Protein AF-A0A352UN23-F1 (afdb_monomer)

pLDDT: mean 93.01, std 6.46, range [60.03, 98.25]

Structure (mmCIF, N/CA/C/O backbone):
data_AF-A0A352UN23-F1
#
_entry.id   AF-A0A352UN23-F1
#
loop_
_atom_site.group_PDB
_atom_site.id
_atom_site.type_symbol
_atom_site.label_atom_id
_atom_site.label_alt_id
_atom_site.label_comp_id
_atom_site.label_asym_id
_atom_site.label_entity_id
_atom_site.label_seq_id
_atom_site.pdbx_PDB_ins_code
_atom_site.Cartn_x
_atom_site.Cartn_y
_atom_site.Cartn_z
_atom_site.occupancy
_atom_site.B_iso_or_equiv
_atom_site.auth_seq_id
_atom_site.auth_comp_id
_atom_site.auth_asym_id
_atom_site.auth_atom_id
_atom_site.pdbx_PDB_model_num
ATOM 1 N N . LYS A 1 1 ? -21.077 7.756 0.866 1.00 60.03 1 LYS A N 1
ATOM 2 C CA . LYS A 1 1 ? -21.466 6.766 1.902 1.00 60.03 1 LYS A CA 1
ATOM 3 C C . LYS A 1 1 ? -20.460 6.684 3.062 1.00 60.03 1 LYS A C 1
ATOM 5 O O . LYS A 1 1 ? -20.916 6.503 4.172 1.00 60.03 1 LYS A O 1
ATOM 10 N N . TYR A 1 2 ? -19.153 6.915 2.853 1.00 65.44 2 TYR A N 1
ATOM 11 C CA . TYR A 1 2 ? -18.104 6.710 3.879 1.00 65.44 2 TYR A CA 1
ATOM 12 C C . TYR A 1 2 ? -17.422 7.990 4.417 1.00 65.44 2 TYR A C 1
ATOM 14 O O . TYR A 1 2 ? -16.317 7.914 4.942 1.00 65.44 2 TYR A O 1
ATOM 22 N N . GLY A 1 3 ? -18.030 9.175 4.263 1.00 75.06 3 GLY A N 1
ATOM 23 C CA . GLY A 1 3 ? -17.353 10.469 4.479 1.00 75.06 3 GLY A CA 1
ATOM 24 C C . GLY A 1 3 ? -16.699 10.631 5.858 1.00 75.06 3 GLY A C 1
ATOM 25 O O . GLY A 1 3 ? -15.514 10.946 5.941 1.00 75.06 3 GLY A O 1
ATOM 26 N N . ASP A 1 4 ? -17.437 10.352 6.933 1.00 84.50 4 ASP A N 1
ATOM 27 C CA . ASP A 1 4 ? -16.897 10.452 8.297 1.00 84.50 4 ASP A CA 1
ATOM 28 C C . ASP A 1 4 ? -16.137 9.195 8.740 1.00 84.50 4 ASP A C 1
ATOM 30 O O . ASP A 1 4 ? -15.254 9.271 9.593 1.00 84.50 4 ASP A O 1
ATOM 34 N N . GLU A 1 5 ? -16.446 8.036 8.158 1.00 85.25 5 GLU A N 1
ATOM 35 C CA . GLU A 1 5 ? -15.761 6.773 8.462 1.00 85.25 5 GLU A CA 1
ATOM 36 C C . GLU A 1 5 ? -14.320 6.775 7.945 1.00 85.25 5 GLU A C 1
ATOM 38 O O . GLU A 1 5 ? -13.419 6.312 8.641 1.00 85.25 5 GLU A O 1
ATOM 43 N N . ILE A 1 6 ? -14.076 7.407 6.792 1.00 88.31 6 ILE A N 1
ATOM 44 C CA . ILE A 1 6 ? -12.736 7.627 6.231 1.00 88.31 6 ILE A CA 1
ATOM 45 C C . ILE A 1 6 ? -11.805 8.327 7.227 1.00 88.31 6 ILE A C 1
ATOM 47 O O . ILE A 1 6 ? -10.628 7.992 7.307 1.00 88.31 6 ILE A O 1
ATOM 51 N N . LYS A 1 7 ? -12.325 9.260 8.033 1.00 89.69 7 LYS A N 1
ATOM 52 C CA . LYS A 1 7 ? -11.530 9.986 9.037 1.00 89.69 7 LYS A CA 1
ATOM 53 C C . LYS A 1 7 ? -11.170 9.127 10.251 1.00 89.69 7 LYS A C 1
ATOM 55 O O . LYS A 1 7 ? -10.258 9.484 10.993 1.00 89.69 7 LYS A O 1
ATOM 60 N N . LYS A 1 8 ? -11.891 8.026 10.480 1.00 91.44 8 LYS A N 1
ATOM 61 C CA . LYS A 1 8 ? -11.659 7.087 11.590 1.00 91.44 8 LYS A CA 1
ATOM 62 C C . LYS A 1 8 ? -10.747 5.927 11.195 1.00 91.44 8 LYS A C 1
ATOM 64 O O . LYS A 1 8 ? -10.196 5.283 12.081 1.00 91.44 8 LYS A O 1
ATOM 69 N N . ALA A 1 9 ? -10.615 5.659 9.899 1.00 93.50 9 ALA A N 1
ATOM 70 C CA . ALA A 1 9 ? -9.757 4.603 9.391 1.00 93.50 9 ALA A CA 1
ATOM 71 C C . ALA A 1 9 ? -8.279 4.892 9.685 1.00 93.50 9 ALA A C 1
ATOM 73 O O . ALA A 1 9 ? -7.839 6.044 9.665 1.00 93.50 9 ALA A O 1
ATOM 74 N N . ASP A 1 10 ? -7.514 3.829 9.921 1.00 95.69 10 ASP A N 1
ATOM 75 C CA . ASP A 1 10 ? -6.065 3.890 10.107 1.00 95.69 10 ASP A CA 1
ATOM 76 C C . ASP A 1 10 ? -5.270 3.093 9.060 1.00 95.69 10 ASP A C 1
ATOM 78 O O . ASP A 1 10 ? -4.039 3.176 9.015 1.00 95.69 10 ASP A O 1
ATOM 82 N N . PHE A 1 11 ? -5.964 2.390 8.166 1.00 96.25 11 PHE A N 1
ATOM 83 C CA . PHE A 1 11 ? -5.390 1.655 7.049 1.00 96.25 11 PHE A CA 1
ATOM 84 C C . PHE A 1 11 ? -6.327 1.705 5.840 1.00 96.25 11 PHE A C 1
ATOM 86 O O . PHE A 1 11 ? -7.531 1.481 5.977 1.00 96.25 11 PH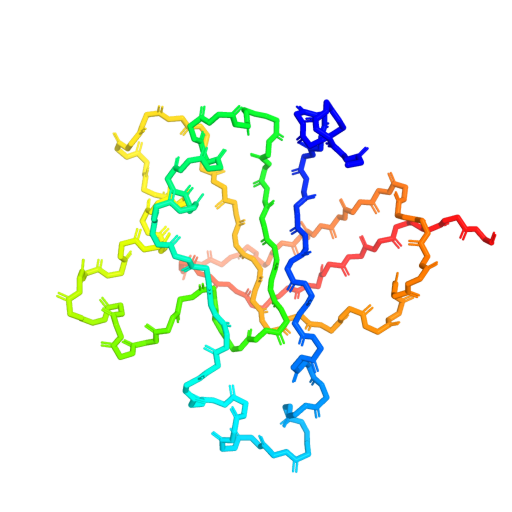E A O 1
ATOM 93 N N . PHE A 1 12 ? -5.780 1.980 4.655 1.00 96.38 12 PHE A N 1
ATOM 94 C CA . PHE A 1 12 ? -6.518 1.896 3.393 1.00 96.38 12 PHE A CA 1
ATOM 95 C C . PHE A 1 12 ? -5.986 0.798 2.490 1.00 96.38 12 PHE A C 1
ATOM 97 O O . PHE A 1 12 ? -4.782 0.596 2.394 1.00 96.38 12 PHE A O 1
ATOM 104 N N . ILE A 1 13 ? -6.902 0.151 1.772 1.00 96.69 13 ILE A N 1
ATOM 105 C CA . ILE A 1 13 ? -6.594 -0.813 0.721 1.00 96.69 13 ILE A CA 1
ATOM 106 C C . ILE A 1 13 ? -7.225 -0.305 -0.575 1.00 96.69 13 ILE A C 1
ATOM 108 O O . ILE A 1 13 ? -8.448 -0.242 -0.699 1.00 96.69 13 ILE A O 1
ATOM 112 N N . PHE A 1 14 ? -6.387 0.061 -1.537 1.00 97.25 14 PHE A N 1
ATOM 113 C CA . PHE A 1 14 ? -6.785 0.369 -2.902 1.00 97.25 14 PHE A CA 1
ATOM 114 C C . PHE A 1 14 ? -6.890 -0.946 -3.676 1.00 97.25 14 PHE A C 1
ATOM 116 O O . PHE A 1 14 ? -5.893 -1.452 -4.181 1.00 97.25 14 PHE A O 1
ATOM 123 N N . ASN A 1 15 ? -8.092 -1.519 -3.717 1.00 96.25 15 ASN A N 1
ATOM 124 C CA . ASN A 1 15 ? -8.367 -2.725 -4.492 1.00 96.25 15 ASN A CA 1
ATOM 125 C C . ASN A 1 15 ? -8.815 -2.346 -5.910 1.00 96.25 15 ASN A C 1
ATOM 127 O O . ASN A 1 15 ? -9.932 -1.866 -6.106 1.00 96.25 15 ASN A O 1
ATOM 131 N N . THR A 1 16 ? -7.928 -2.531 -6.884 1.00 95.81 16 THR A N 1
ATOM 132 C CA . THR A 1 16 ? -8.175 -2.295 -8.313 1.00 95.81 16 THR A CA 1
ATOM 133 C C . THR A 1 16 ? -8.590 -3.569 -9.055 1.00 95.81 16 THR A C 1
ATOM 135 O O . THR A 1 16 ? -8.909 -3.499 -10.242 1.00 95.81 16 THR A O 1
ATOM 138 N N . HIS A 1 17 ? -8.599 -4.715 -8.363 1.00 95.69 17 HIS A N 1
ATOM 139 C CA . HIS A 1 17 ? -8.762 -6.064 -8.910 1.00 95.69 17 HIS A CA 1
ATOM 140 C C . HIS A 1 17 ? -7.686 -6.451 -9.941 1.00 95.69 17 HIS A C 1
ATOM 142 O O . HIS A 1 17 ? -7.923 -7.261 -10.840 1.00 95.69 17 HIS A O 1
ATOM 148 N N . SER A 1 18 ? -6.487 -5.878 -9.817 1.00 96.06 18 SER A N 1
ATOM 149 C CA . SER A 1 18 ? -5.338 -6.174 -10.678 1.00 96.06 18 SER A CA 1
ATOM 150 C C . SER A 1 18 ? -4.502 -7.349 -10.175 1.00 96.06 18 SER A C 1
ATOM 152 O O . SER A 1 18 ? -3.784 -7.945 -10.977 1.00 96.06 18 SER A O 1
ATOM 154 N N . TYR A 1 19 ? -4.621 -7.731 -8.899 1.00 96.06 19 TYR A N 1
ATOM 155 C CA . TYR A 1 19 ? -3.830 -8.819 -8.307 1.00 96.06 19 TYR A CA 1
ATOM 156 C C . TYR A 1 19 ? -3.830 -10.153 -9.089 1.00 96.06 19 TYR A C 1
ATOM 158 O O . TYR A 1 19 ? -2.772 -10.784 -9.123 1.00 96.06 19 TYR A O 1
ATOM 166 N N . PRO A 1 20 ? -4.913 -10.608 -9.772 1.00 96.50 20 PRO A N 1
ATOM 167 C CA . PRO A 1 20 ? -4.864 -11.866 -10.525 1.00 96.50 20 PRO A CA 1
ATOM 168 C C . PRO A 1 20 ? -3.926 -11.793 -11.736 1.00 96.50 20 PRO A C 1
ATOM 170 O O . PRO A 1 20 ? -3.383 -12.806 -12.178 1.00 96.50 20 PRO A O 1
ATOM 173 N N . LYS A 1 21 ? -3.713 -10.586 -12.281 1.00 95.81 21 LYS A N 1
ATOM 174 C CA . LYS A 1 21 ? -2.879 -10.370 -13.469 1.00 95.81 21 LYS A CA 1
ATOM 175 C C . LYS A 1 21 ? -1.419 -10.717 -13.213 1.00 95.81 21 LYS A C 1
ATOM 177 O O . LYS A 1 21 ? -0.733 -11.086 -14.155 1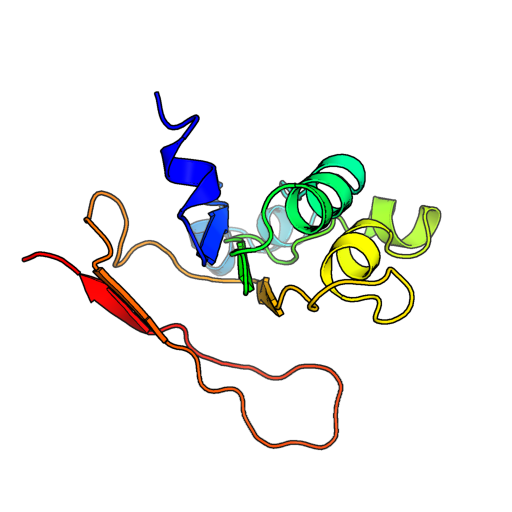.00 95.81 21 LYS A O 1
ATOM 182 N N . ARG A 1 22 ? -0.951 -10.662 -11.963 1.00 94.50 22 ARG A N 1
ATOM 183 C CA . ARG A 1 22 ? 0.418 -11.046 -11.599 1.00 94.50 22 ARG A CA 1
ATOM 184 C C . ARG A 1 22 ? 0.798 -12.426 -12.146 1.00 94.50 22 ARG A C 1
ATOM 186 O O . ARG A 1 22 ? 1.889 -12.573 -12.691 1.00 94.50 22 ARG A O 1
ATOM 193 N N . ASP A 1 23 ? -0.111 -13.393 -12.030 1.00 95.38 23 ASP A N 1
ATOM 194 C CA . ASP A 1 23 ? 0.111 -14.776 -12.465 1.00 95.38 23 ASP A CA 1
ATOM 195 C C . ASP A 1 23 ? -0.392 -15.035 -13.896 1.00 95.38 23 ASP A C 1
ATOM 197 O O . ASP A 1 23 ? 0.108 -15.929 -14.577 1.00 95.38 23 ASP A O 1
ATOM 201 N N . MET A 1 24 ? -1.381 -14.264 -14.364 1.00 95.94 24 MET A N 1
ATOM 202 C CA . MET A 1 24 ? -2.044 -14.485 -15.657 1.00 95.94 24 MET A CA 1
ATOM 203 C C . MET A 1 24 ? -1.439 -13.692 -16.823 1.00 95.94 24 MET A C 1
ATOM 205 O O . MET A 1 24 ? -1.340 -14.209 -17.933 1.00 95.94 24 MET A O 1
ATOM 209 N N . ASP A 1 25 ? -1.074 -12.433 -16.587 1.00 94.50 25 ASP A N 1
ATOM 210 C CA . ASP A 1 25 ? -0.514 -11.506 -17.571 1.00 94.50 25 ASP A CA 1
ATOM 211 C C . ASP A 1 25 ? 0.389 -10.485 -16.867 1.00 94.50 25 ASP A C 1
ATOM 213 O O . ASP A 1 25 ? 0.006 -9.353 -16.553 1.00 94.50 25 ASP A O 1
ATOM 217 N N . PHE A 1 26 ? 1.631 -10.898 -16.616 1.00 92.94 26 PHE A N 1
ATOM 218 C CA . PHE A 1 26 ? 2.603 -10.049 -15.936 1.00 92.94 26 PHE A CA 1
ATOM 219 C C . PHE A 1 26 ? 2.936 -8.772 -16.724 1.00 92.94 26 PHE A C 1
ATOM 221 O O . PHE A 1 26 ? 3.330 -7.765 -16.136 1.00 92.94 26 PHE A O 1
ATOM 228 N N . LYS A 1 27 ? 2.791 -8.784 -18.058 1.00 91.81 27 LYS A N 1
ATOM 229 C CA . LYS A 1 27 ? 3.088 -7.609 -18.885 1.00 91.81 27 LYS A CA 1
ATOM 230 C C . LYS A 1 27 ? 2.078 -6.500 -18.60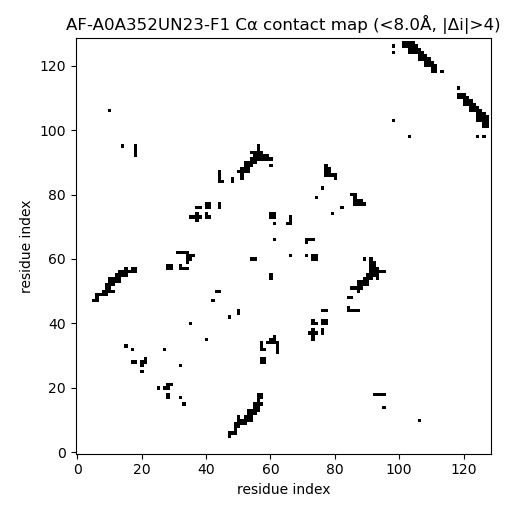6 1.00 91.81 27 LYS A C 1
ATOM 232 O O . LYS A 1 27 ? 2.497 -5.356 -18.425 1.00 91.81 27 LYS A O 1
ATOM 237 N N . ASP A 1 28 ? 0.796 -6.851 -18.555 1.00 90.44 28 ASP A N 1
ATOM 238 C CA . ASP A 1 28 ? -0.285 -5.936 -18.175 1.00 90.44 28 ASP A CA 1
ATOM 239 C C . ASP A 1 28 ? -0.213 -5.562 -16.685 1.00 90.44 28 ASP A C 1
ATOM 241 O O . ASP A 1 28 ? -0.412 -4.411 -16.317 1.00 90.44 28 ASP A O 1
ATOM 245 N N . TYR A 1 29 ? 0.162 -6.501 -15.810 1.00 92.94 29 TYR A N 1
ATOM 246 C CA . TYR A 1 29 ? 0.368 -6.212 -14.386 1.00 92.94 29 TYR A CA 1
ATOM 247 C C . TYR A 1 29 ? 1.490 -5.190 -14.132 1.00 92.94 29 TYR A C 1
ATOM 249 O O . TYR A 1 29 ? 1.372 -4.321 -13.269 1.00 92.94 29 TYR A O 1
ATOM 257 N N . GLY A 1 30 ? 2.596 -5.307 -14.872 1.00 88.56 30 GLY A N 1
ATOM 258 C CA . GLY A 1 30 ? 3.804 -4.510 -14.668 1.00 88.56 30 GLY A CA 1
ATOM 259 C C . GLY A 1 30 ? 3.870 -3.199 -15.455 1.00 88.56 30 GLY A C 1
ATOM 260 O O . GLY A 1 30 ? 4.816 -2.435 -15.253 1.00 88.56 30 GLY A O 1
ATOM 261 N N . SER A 1 31 ? 2.903 -2.922 -16.336 1.00 86.75 31 SER A N 1
ATOM 262 C CA . SER A 1 31 ? 2.915 -1.754 -17.232 1.00 86.75 31 SER A CA 1
ATOM 263 C C . SER A 1 31 ? 1.583 -1.013 -17.173 1.00 86.75 31 SER A C 1
ATOM 265 O O . SER A 1 31 ? 0.539 -1.640 -17.249 1.00 86.75 31 SER A O 1
ATOM 267 N N . ASP A 1 32 ? 1.613 0.318 -17.067 1.00 84.94 32 ASP A N 1
ATOM 268 C CA . ASP A 1 32 ? 0.415 1.178 -17.114 1.00 84.94 32 ASP A CA 1
ATOM 269 C C . ASP A 1 32 ? -0.726 0.788 -16.151 1.00 84.94 32 ASP A C 1
ATOM 271 O O . ASP A 1 32 ? -1.895 1.103 -16.375 1.00 84.94 32 ASP A O 1
ATOM 275 N N . PHE A 1 33 ? -0.375 0.157 -15.028 1.00 92.44 33 PHE A N 1
ATOM 276 C CA . PHE A 1 33 ? -1.314 -0.202 -13.972 1.00 92.44 33 PHE A CA 1
ATOM 277 C C . PHE A 1 33 ? -1.920 1.035 -13.293 1.00 92.44 33 PHE A C 1
ATOM 279 O O . PHE A 1 33 ? -1.333 2.124 -13.253 1.00 92.44 33 PHE A O 1
ATOM 286 N N . ALA A 1 34 ? -3.106 0.845 -12.711 1.00 93.62 34 ALA A N 1
ATOM 287 C CA . ALA A 1 34 ? -3.752 1.857 -11.890 1.00 93.62 34 ALA A CA 1
ATOM 288 C C . ALA A 1 34 ? -2.897 2.178 -10.651 1.00 93.62 34 ALA A C 1
ATOM 290 O O . ALA A 1 34 ? -2.402 1.287 -9.964 1.00 93.62 34 ALA A O 1
ATOM 291 N N . ALA A 1 35 ? -2.741 3.466 -10.364 1.00 95.69 35 ALA A N 1
ATOM 292 C CA . ALA A 1 35 ? -1.892 3.970 -9.294 1.00 95.69 35 ALA A CA 1
ATOM 293 C C . ALA A 1 35 ? -2.564 5.152 -8.584 1.00 95.69 35 ALA A C 1
ATOM 295 O O . ALA A 1 35 ? -3.518 5.748 -9.093 1.00 95.69 35 ALA A O 1
ATOM 296 N N . VAL A 1 36 ? -2.054 5.514 -7.410 1.00 97.44 36 VAL A N 1
ATOM 297 C CA . VAL A 1 36 ? -2.529 6.679 -6.661 1.00 97.44 36 VAL A CA 1
ATOM 298 C C . VAL A 1 36 ? -1.890 7.944 -7.238 1.00 97.44 36 VAL A C 1
ATOM 300 O O . VAL A 1 36 ? -0.700 7.978 -7.535 1.00 97.44 36 VAL A O 1
ATOM 303 N N . SER A 1 37 ? -2.676 9.010 -7.402 1.00 96.75 37 SER A N 1
ATOM 304 C CA . SER A 1 37 ? -2.141 10.324 -7.786 1.00 96.75 37 SER A CA 1
ATOM 305 C C . SER A 1 37 ? -1.357 10.964 -6.638 1.00 96.75 37 SER A C 1
ATOM 307 O O . SER A 1 37 ? -1.731 10.808 -5.472 1.00 96.75 37 SER A O 1
ATOM 309 N N . ALA A 1 38 ? -0.364 11.791 -6.958 1.00 96.19 38 ALA A N 1
ATOM 310 C CA . ALA A 1 38 ? 0.388 12.547 -5.961 1.00 96.19 38 ALA A CA 1
ATOM 311 C C . ALA A 1 38 ? -0.508 13.439 -5.084 1.00 96.19 38 ALA A C 1
ATOM 313 O O . ALA A 1 38 ? -0.313 13.507 -3.873 1.00 96.19 38 ALA A O 1
ATOM 314 N N . GLU A 1 39 ? -1.517 14.076 -5.678 1.00 96.75 39 GLU A N 1
ATOM 315 C CA . GLU A 1 39 ? -2.484 14.935 -4.993 1.00 96.75 39 GLU A CA 1
ATOM 316 C C . GLU A 1 39 ? -3.278 14.148 -3.947 1.00 96.75 39 GLU A C 1
ATOM 318 O O . GLU A 1 39 ? -3.422 14.597 -2.813 1.00 96.75 39 GLU A O 1
ATOM 323 N N . ALA A 1 40 ? -3.745 12.947 -4.299 1.00 96.50 40 ALA A N 1
ATOM 324 C CA . ALA A 1 40 ? -4.431 12.066 -3.358 1.00 96.50 40 ALA A CA 1
ATOM 325 C C . ALA A 1 40 ? -3.502 11.604 -2.226 1.00 96.50 40 ALA A C 1
ATOM 327 O O . ALA A 1 40 ? -3.920 11.607 -1.073 1.00 96.50 40 ALA A O 1
ATOM 328 N N . ALA A 1 41 ? -2.246 11.250 -2.521 1.00 96.44 41 ALA A N 1
ATOM 329 C CA . ALA A 1 41 ? -1.282 10.849 -1.495 1.00 96.44 41 ALA A CA 1
ATOM 330 C C . ALA A 1 41 ? -0.998 11.980 -0.492 1.00 96.44 41 ALA A C 1
ATOM 332 O O . ALA A 1 41 ? -1.017 11.775 0.724 1.00 96.44 41 ALA A O 1
ATOM 333 N N . GLU A 1 42 ? -0.783 13.192 -1.004 1.00 94.88 42 GLU A N 1
ATOM 334 C CA . GLU A 1 42 ? -0.569 14.392 -0.194 1.00 94.88 42 GLU A CA 1
ATOM 335 C C . GLU A 1 42 ? -1.814 14.747 0.626 1.00 94.88 42 GLU A C 1
ATOM 337 O O . GLU A 1 42 ? -1.696 15.021 1.820 1.00 94.88 42 GLU A O 1
ATOM 342 N N . TRP A 1 43 ? -3.004 14.673 0.023 1.00 94.81 43 TRP A N 1
ATOM 343 C CA . TRP A 1 43 ? -4.268 14.930 0.708 1.00 94.81 43 TRP A CA 1
ATOM 344 C C . TRP A 1 43 ? -4.560 13.896 1.797 1.00 94.81 43 TRP A C 1
ATOM 346 O O . TRP A 1 43 ? -4.896 14.284 2.908 1.00 94.81 43 TRP A O 1
ATOM 356 N N . ILE A 1 44 ? -4.383 12.596 1.530 1.00 94.50 44 ILE A N 1
ATOM 357 C CA . ILE A 1 44 ? -4.581 11.533 2.531 1.00 94.50 44 ILE A CA 1
ATOM 358 C C . ILE A 1 44 ? -3.688 11.798 3.738 1.00 94.50 44 ILE A C 1
ATOM 360 O O . ILE A 1 44 ? -4.167 11.825 4.869 1.00 94.50 44 ILE A O 1
ATOM 364 N N . ARG A 1 45 ? -2.396 12.049 3.505 1.00 93.25 45 ARG A N 1
ATOM 365 C CA . ARG A 1 45 ? -1.463 12.327 4.597 1.00 93.25 45 ARG A CA 1
ATOM 366 C C . ARG A 1 45 ? -1.809 13.618 5.333 1.00 93.25 45 ARG A C 1
ATOM 368 O O . ARG A 1 45 ? -1.601 13.699 6.542 1.00 93.25 45 ARG A O 1
ATOM 375 N N . ALA A 1 46 ? -2.307 14.635 4.632 1.00 91.62 46 ALA A N 1
ATOM 376 C CA . ALA A 1 46 ? -2.663 15.904 5.242 1.00 91.62 46 ALA A CA 1
ATOM 377 C C . ALA A 1 46 ? -3.965 15.820 6.061 1.00 91.62 46 ALA A C 1
ATOM 379 O O . ALA A 1 46 ? -3.998 16.254 7.212 1.00 91.62 46 ALA A O 1
ATOM 380 N N . GLU A 1 47 ? -5.015 15.236 5.509 1.00 92.19 47 GLU A N 1
ATOM 381 C CA . GLU A 1 47 ? -6.372 15.378 6.036 1.00 92.19 47 GLU A CA 1
ATOM 382 C C . GLU A 1 47 ? -6.836 14.177 6.865 1.00 92.19 47 GLU A C 1
ATOM 384 O O . GLU A 1 47 ? -7.826 14.279 7.591 1.00 92.19 47 GLU A O 1
ATOM 389 N N . LEU A 1 48 ? -6.119 13.048 6.807 1.00 93.62 48 LEU A N 1
ATOM 390 C CA . LEU A 1 48 ? -6.479 11.812 7.503 1.00 93.62 48 LEU A CA 1
ATOM 391 C C . LEU A 1 48 ? -5.381 11.403 8.500 1.00 93.62 48 LEU A C 1
ATOM 393 O O . LEU A 1 48 ? -4.639 10.451 8.264 1.00 93.62 48 LEU A O 1
ATOM 397 N N . PRO A 1 49 ? -5.268 12.094 9.651 1.00 89.69 49 PRO A N 1
ATOM 398 C CA . PRO A 1 49 ? -4.151 11.922 10.588 1.00 89.69 49 PRO A CA 1
ATOM 399 C C . PRO A 1 49 ? -4.095 10.542 11.259 1.00 89.69 49 PRO A C 1
ATOM 401 O O . PRO A 1 49 ? -3.065 10.182 11.828 1.00 89.69 49 PRO A O 1
ATOM 404 N N . ASN A 1 50 ? -5.191 9.781 11.208 1.00 93.69 50 ASN A N 1
ATOM 405 C CA . ASN A 1 50 ? -5.262 8.428 11.750 1.00 93.69 50 ASN A CA 1
ATOM 406 C C . ASN A 1 50 ? -4.647 7.384 10.812 1.00 93.69 50 ASN A C 1
ATOM 408 O O . ASN A 1 50 ? -4.298 6.304 11.283 1.00 93.69 50 ASN A O 1
ATOM 412 N N . ILE A 1 51 ? -4.479 7.695 9.521 1.00 95.25 51 ILE A N 1
ATOM 413 C CA . ILE A 1 51 ? -3.917 6.771 8.536 1.00 95.25 51 ILE A CA 1
ATOM 414 C C . ILE A 1 51 ? -2.443 6.512 8.845 1.00 95.25 51 ILE A C 1
ATOM 416 O O . ILE A 1 51 ? -1.602 7.409 8.824 1.00 95.25 51 ILE A O 1
ATOM 420 N N . LYS A 1 52 ? -2.139 5.246 9.119 1.00 95.50 52 LYS A N 1
ATOM 421 C CA . LYS A 1 52 ? -0.795 4.730 9.401 1.00 95.50 52 LYS A CA 1
ATOM 422 C C . LYS A 1 52 ? -0.187 4.067 8.172 1.00 95.50 52 LYS A C 1
ATOM 424 O O . LYS A 1 52 ? 1.035 4.050 8.023 1.00 95.50 52 LYS A O 1
ATOM 429 N N . ALA A 1 53 ? -1.029 3.499 7.311 1.00 96.62 53 ALA A N 1
ATOM 430 C CA . ALA A 1 53 ? -0.594 2.777 6.129 1.00 96.62 53 ALA A CA 1
ATOM 431 C C . ALA A 1 53 ? -1.616 2.827 4.986 1.00 96.62 53 ALA A C 1
ATOM 433 O O . ALA A 1 53 ? -2.808 3.065 5.195 1.00 96.62 53 ALA A O 1
ATOM 434 N N . VAL A 1 54 ? -1.133 2.536 3.785 1.00 97.94 54 VAL A N 1
ATOM 435 C CA . VAL A 1 54 ? -1.919 2.244 2.590 1.00 97.94 54 VAL A CA 1
ATOM 436 C C . VAL A 1 54 ? -1.406 0.964 1.943 1.00 97.94 54 VAL A C 1
ATOM 438 O O . VAL A 1 54 ? -0.224 0.639 2.054 1.00 97.94 54 VAL A O 1
ATOM 441 N N . ALA A 1 55 ? -2.289 0.247 1.262 1.00 98.19 55 ALA A N 1
ATOM 442 C CA . ALA A 1 55 ? -1.949 -0.896 0.439 1.00 98.19 55 ALA A CA 1
ATOM 443 C C . ALA A 1 55 ? -2.570 -0.786 -0.951 1.00 98.19 55 ALA A C 1
ATOM 445 O O . ALA A 1 55 ? -3.647 -0.207 -1.090 1.00 98.19 55 ALA A O 1
ATOM 446 N N . ILE A 1 56 ? -1.919 -1.357 -1.958 1.00 98.25 56 ILE A N 1
ATOM 447 C CA . ILE A 1 56 ? -2.432 -1.437 -3.326 1.00 98.25 56 ILE A CA 1
ATOM 448 C C . ILE A 1 56 ? -2.133 -2.805 -3.933 1.00 98.25 56 ILE A C 1
ATOM 450 O O . ILE A 1 56 ? -1.097 -3.412 -3.661 1.00 98.25 56 ILE A O 1
ATOM 454 N N . ASP A 1 57 ? -3.063 -3.289 -4.745 1.00 97.50 57 ASP A N 1
ATOM 455 C CA . ASP A 1 57 ? -3.020 -4.607 -5.379 1.00 97.50 57 ASP A CA 1
ATOM 456 C C . ASP A 1 57 ? -2.359 -4.601 -6.774 1.00 97.50 57 ASP A C 1
ATOM 458 O O . ASP A 1 57 ? -2.496 -5.548 -7.548 1.00 97.50 57 ASP A O 1
ATOM 462 N N . THR A 1 58 ? -1.656 -3.518 -7.105 1.00 96.75 58 THR A N 1
ATOM 463 C CA . THR A 1 58 ? -0.819 -3.373 -8.300 1.00 96.75 58 THR A CA 1
ATOM 464 C C . THR A 1 58 ? 0.660 -3.404 -7.919 1.00 96.75 58 THR A C 1
ATOM 466 O O . THR A 1 58 ? 1.015 -3.326 -6.739 1.00 96.75 58 THR A O 1
ATOM 469 N N . LEU A 1 59 ? 1.539 -3.494 -8.927 1.00 95.62 59 LEU A N 1
ATOM 470 C CA . LEU A 1 59 ? 2.988 -3.600 -8.731 1.00 95.62 59 LEU A CA 1
ATOM 471 C C . LEU A 1 59 ? 3.565 -2.473 -7.856 1.00 95.62 59 LEU A C 1
ATOM 473 O O . LEU A 1 59 ? 4.545 -2.694 -7.152 1.00 95.62 59 LEU A O 1
ATOM 477 N N . SER A 1 60 ? 2.988 -1.270 -7.918 1.00 96.00 60 SER A N 1
ATOM 478 C CA . SER A 1 60 ? 3.392 -0.136 -7.089 1.00 96.00 60 SER A CA 1
ATOM 479 C C . SER A 1 60 ? 2.238 0.841 -6.855 1.00 96.00 60 SER A C 1
ATOM 481 O O . SER A 1 60 ? 1.315 0.950 -7.658 1.00 96.00 60 SER A O 1
ATOM 483 N N . ILE A 1 61 ? 2.319 1.622 -5.778 1.00 97.38 61 ILE A N 1
ATOM 484 C CA . ILE A 1 61 ? 1.420 2.742 -5.483 1.00 97.38 61 ILE A CA 1
ATOM 485 C C . ILE A 1 61 ? 1.522 3.866 -6.519 1.00 97.38 61 ILE A C 1
ATOM 487 O O . ILE A 1 61 ? 0.617 4.696 -6.610 1.00 97.38 61 ILE A O 1
ATOM 491 N N . GLU A 1 62 ? 2.618 3.913 -7.282 1.00 95.94 62 GLU A N 1
ATOM 492 C CA . GLU A 1 62 ? 2.913 4.946 -8.269 1.00 95.94 62 GLU A CA 1
ATOM 493 C C . GLU A 1 62 ? 3.236 4.330 -9.632 1.00 95.94 62 GLU A C 1
ATOM 495 O O . GLU A 1 62 ? 4.045 3.410 -9.752 1.00 95.94 62 GLU A O 1
ATOM 500 N N . ASN A 1 63 ? 2.662 4.895 -10.695 1.00 92.06 63 ASN A N 1
ATOM 501 C CA . ASN A 1 63 ? 3.056 4.531 -12.049 1.00 92.06 63 ASN A CA 1
ATOM 502 C C . ASN A 1 63 ? 4.512 4.969 -12.295 1.00 92.06 63 ASN A C 1
ATOM 504 O O . ASN A 1 63 ? 4.841 6.155 -12.219 1.00 92.06 63 ASN A O 1
ATOM 508 N N . ILE A 1 64 ? 5.381 4.013 -12.629 1.00 88.62 64 ILE A N 1
ATOM 509 C CA . ILE A 1 64 ? 6.832 4.225 -12.740 1.00 88.62 64 ILE A CA 1
ATOM 510 C C . ILE A 1 64 ? 7.188 5.269 -13.810 1.00 88.62 64 ILE A C 1
ATOM 512 O O . ILE A 1 64 ? 8.111 6.064 -13.607 1.00 88.62 64 ILE A O 1
ATOM 516 N N . ALA A 1 65 ? 6.486 5.286 -14.949 1.00 89.38 65 ALA A N 1
ATOM 517 C CA . ALA A 1 65 ? 6.773 6.220 -16.037 1.00 89.38 65 ALA A CA 1
ATOM 518 C C . ALA A 1 65 ? 6.498 7.671 -15.615 1.00 89.38 65 ALA A C 1
ATOM 520 O O . ALA A 1 65 ? 7.300 8.559 -15.908 1.00 89.38 65 ALA A O 1
ATOM 521 N N . ILE A 1 66 ? 5.415 7.892 -14.865 1.00 90.31 66 ILE A N 1
ATOM 522 C CA . ILE A 1 66 ? 5.047 9.202 -14.313 1.00 90.31 66 ILE A CA 1
ATOM 523 C C . ILE A 1 66 ? 5.969 9.573 -13.141 1.00 90.31 66 ILE A C 1
ATOM 525 O O . ILE A 1 66 ? 6.486 10.691 -13.088 1.00 90.31 66 ILE A O 1
ATOM 529 N N . GLY A 1 67 ? 6.238 8.626 -12.237 1.00 92.69 67 GLY A N 1
ATOM 530 C CA . GLY A 1 67 ? 7.101 8.823 -11.070 1.00 92.69 67 GLY A CA 1
ATOM 531 C C . GLY A 1 67 ? 8.504 9.300 -11.452 1.00 92.69 67 GLY A C 1
ATOM 532 O O . GLY A 1 67 ? 9.027 10.249 -10.873 1.00 92.69 67 GLY A O 1
ATOM 533 N N . LYS A 1 68 ? 9.100 8.731 -12.507 1.00 93.19 68 LYS A N 1
ATOM 534 C CA . LYS A 1 68 ? 10.410 9.183 -13.009 1.00 93.19 68 LYS A CA 1
ATOM 535 C C . LYS A 1 68 ? 10.413 10.642 -13.476 1.00 93.19 68 LYS A C 1
ATOM 537 O O . LYS A 1 68 ? 11.434 11.309 -13.338 1.00 93.19 68 LYS A O 1
ATOM 542 N N . GLN A 1 69 ? 9.298 11.142 -14.005 1.00 95.56 69 GLN A N 1
ATOM 543 C CA . GLN A 1 69 ? 9.192 12.516 -14.508 1.00 95.56 69 GLN A CA 1
ATOM 544 C C . GLN A 1 69 ? 8.981 13.536 -13.383 1.00 95.56 69 GLN A C 1
ATOM 546 O O . GLN A 1 69 ? 9.454 14.664 -13.485 1.00 95.56 69 GLN A O 1
ATOM 551 N N . ASN A 1 70 ? 8.291 13.147 -12.306 1.00 95.06 70 ASN A N 1
ATOM 552 C CA . ASN A 1 70 ? 7.9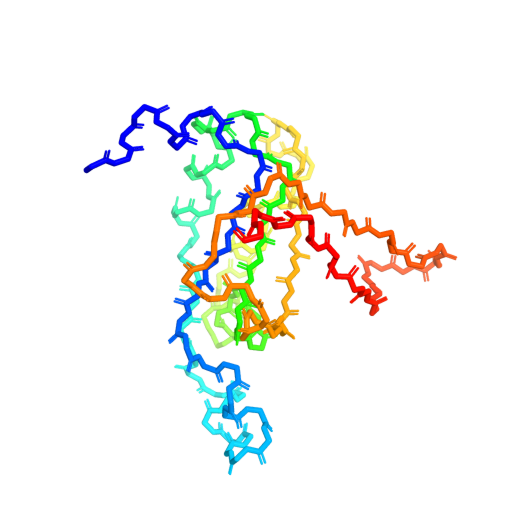45 14.041 -11.194 1.00 95.06 70 ASN A CA 1
ATOM 553 C C . ASN A 1 70 ? 8.785 13.812 -9.919 1.00 95.06 70 ASN A C 1
ATOM 555 O O . ASN A 1 70 ? 8.534 14.435 -8.886 1.00 95.06 70 ASN A O 1
ATOM 559 N N . GLY A 1 71 ? 9.779 12.919 -9.981 1.00 95.81 71 GLY A N 1
ATOM 560 C CA . GLY A 1 71 ? 10.649 12.584 -8.858 1.00 95.81 71 GLY A CA 1
ATOM 561 C C . GLY A 1 71 ? 9.963 11.759 -7.766 1.00 95.81 71 GLY A C 1
ATOM 562 O O . GLY A 1 71 ? 10.261 11.977 -6.589 1.00 95.81 71 GLY A O 1
ATOM 563 N N . PHE A 1 72 ? 9.078 10.840 -8.151 1.00 96.19 72 PHE A N 1
ATOM 564 C CA . PHE A 1 72 ? 8.310 9.931 -7.294 1.00 96.19 72 PHE A CA 1
ATOM 565 C C . PHE A 1 72 ? 7.447 10.674 -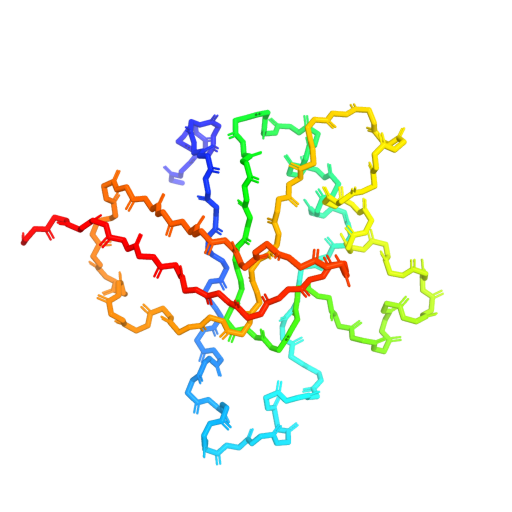6.272 1.00 96.19 72 PHE A C 1
ATOM 567 O O . PHE A 1 72 ? 7.513 10.449 -5.057 1.00 96.19 72 PHE A O 1
ATOM 574 N N . ARG A 1 73 ? 6.685 11.658 -6.761 1.00 96.50 73 ARG A N 1
ATOM 575 C CA . ARG A 1 73 ? 5.909 12.564 -5.908 1.00 96.50 73 ARG A CA 1
ATOM 576 C C . ARG A 1 73 ? 4.849 11.814 -5.101 1.00 96.50 73 ARG A C 1
ATOM 578 O O . ARG A 1 73 ? 4.601 12.209 -3.965 1.00 96.50 73 ARG A O 1
ATOM 585 N N . THR A 1 74 ? 4.282 10.728 -5.627 1.00 97.25 74 THR A N 1
ATOM 586 C CA . THR A 1 74 ? 3.288 9.914 -4.906 1.00 97.25 74 THR A CA 1
ATOM 587 C C . THR A 1 74 ? 3.927 9.195 -3.723 1.00 97.25 74 THR A C 1
ATOM 589 O O . THR A 1 74 ? 3.456 9.349 -2.595 1.00 97.25 74 THR A O 1
ATOM 592 N N . HIS A 1 75 ? 5.060 8.510 -3.935 1.00 97.12 75 HIS A N 1
ATOM 593 C CA . HIS A 1 75 ? 5.823 7.897 -2.840 1.00 97.12 75 HIS A CA 1
ATOM 594 C C . HIS A 1 75 ? 6.207 8.927 -1.774 1.00 97.12 75 HIS A C 1
ATOM 596 O O . HIS A 1 75 ? 5.981 8.715 -0.582 1.00 97.12 75 HIS A O 1
ATOM 602 N N . LYS A 1 76 ? 6.742 10.082 -2.191 1.00 95.69 76 LYS A N 1
ATOM 603 C CA . LYS A 1 76 ? 7.108 11.176 -1.274 1.00 95.69 76 LYS A CA 1
ATOM 604 C C . LYS A 1 76 ? 5.899 11.763 -0.551 1.00 95.69 76 LYS A C 1
ATOM 606 O O . LYS A 1 76 ? 6.024 12.160 0.605 1.00 95.69 76 LYS A O 1
ATOM 611 N N . GLY A 1 77 ? 4.737 11.810 -1.203 1.00 95.62 77 GLY A N 1
ATOM 612 C CA . GLY A 1 77 ? 3.466 12.196 -0.595 1.00 95.62 77 GLY A CA 1
ATOM 613 C C . GLY A 1 77 ? 3.212 11.418 0.693 1.00 95.62 77 GLY A C 1
ATOM 614 O O . GLY A 1 77 ? 2.981 12.030 1.732 1.00 95.62 77 GLY A O 1
ATOM 615 N N . PHE A 1 78 ? 3.396 10.098 0.661 1.00 96.44 78 PHE A N 1
ATOM 616 C CA . PHE A 1 78 ? 3.219 9.231 1.827 1.00 96.44 78 PHE A CA 1
ATOM 617 C C . P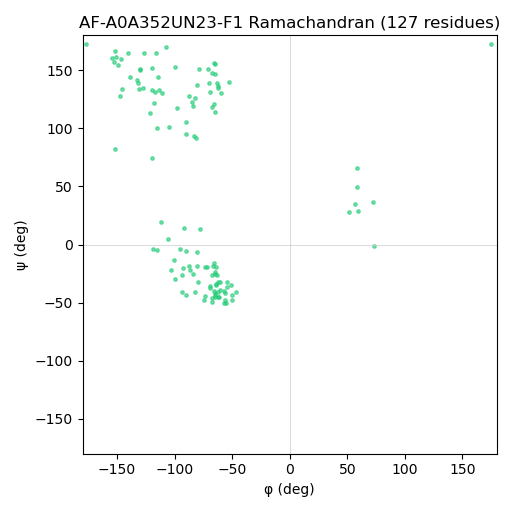HE A 1 78 ? 4.433 9.174 2.775 1.00 96.44 78 PHE A C 1
ATOM 619 O O . PHE A 1 78 ? 4.256 9.203 3.996 1.00 96.44 78 PHE A O 1
ATOM 626 N N . LEU A 1 79 ? 5.661 9.116 2.246 1.00 95.25 79 LEU A N 1
ATOM 627 C CA . LEU A 1 79 ? 6.851 8.715 3.014 1.00 95.25 79 LEU A CA 1
ATOM 628 C C . LEU A 1 79 ? 7.780 9.851 3.455 1.00 95.25 79 LEU A C 1
ATOM 630 O O . LEU A 1 79 ? 8.545 9.651 4.395 1.00 95.25 79 LEU A O 1
ATOM 634 N N . ASP A 1 80 ? 7.762 11.016 2.801 1.00 92.19 80 ASP A N 1
ATOM 635 C CA . ASP A 1 80 ? 8.791 12.044 3.013 1.00 92.19 80 ASP A CA 1
ATOM 636 C C . ASP A 1 80 ? 8.747 12.598 4.453 1.00 92.19 80 ASP A C 1
ATOM 638 O O . ASP A 1 80 ? 7.764 13.258 4.811 1.00 92.19 80 ASP A O 1
ATOM 642 N N . PRO A 1 81 ? 9.773 12.380 5.297 1.00 85.00 81 PRO A N 1
ATOM 643 C CA . PRO A 1 81 ? 9.762 12.851 6.680 1.00 85.00 81 PRO A CA 1
ATOM 644 C C . PRO A 1 81 ? 9.762 14.384 6.784 1.00 85.00 81 PRO A C 1
ATOM 646 O O . PRO A 1 81 ? 9.269 14.919 7.776 1.00 85.00 81 PRO A O 1
ATOM 649 N N . ALA A 1 82 ? 10.240 15.103 5.759 1.00 85.56 82 ALA A N 1
ATOM 650 C CA . ALA A 1 82 ? 10.277 16.564 5.748 1.00 85.56 82 ALA A CA 1
ATOM 651 C C . ALA A 1 82 ? 8.887 17.202 5.587 1.00 85.56 82 ALA A C 1
ATOM 653 O O . ALA A 1 82 ? 8.693 18.355 5.966 1.00 85.56 82 ALA A O 1
ATOM 654 N N . LYS A 1 83 ? 7.890 16.459 5.084 1.00 74.31 83 LYS A N 1
ATOM 655 C CA . LYS A 1 83 ? 6.516 16.957 4.870 1.00 74.31 83 LYS A CA 1
ATOM 656 C C . LYS A 1 83 ? 5.655 17.035 6.145 1.00 74.31 83 LYS A C 1
ATOM 658 O O . LYS A 1 83 ? 4.447 17.220 6.046 1.00 74.31 83 LYS A O 1
ATOM 663 N N . GLY A 1 84 ? 6.262 16.925 7.333 1.00 64.50 84 GLY A N 1
ATOM 664 C CA . GLY A 1 84 ? 5.667 17.366 8.601 1.00 64.50 84 GLY A CA 1
ATOM 665 C C . GLY A 1 84 ? 4.328 16.707 8.943 1.00 64.50 84 GLY A C 1
ATOM 666 O O . GLY A 1 84 ? 3.305 17.380 8.961 1.00 64.50 84 GLY A O 1
ATOM 667 N N . LYS A 1 85 ? 4.353 15.390 9.184 1.00 71.69 85 LYS A N 1
ATOM 668 C CA . LYS A 1 85 ? 3.300 14.518 9.754 1.00 71.69 85 LYS A CA 1
ATOM 669 C C . LYS A 1 85 ? 3.876 13.104 9.891 1.00 71.69 85 LYS A C 1
ATOM 671 O O . LYS A 1 85 ? 4.965 12.843 9.369 1.00 71.69 85 LYS A O 1
ATOM 676 N N . ASN A 1 86 ? 3.137 12.188 10.523 1.00 83.56 86 ASN A N 1
ATOM 677 C CA . ASN A 1 86 ? 3.484 10.765 10.509 1.00 83.56 86 ASN A CA 1
ATOM 678 C C . ASN A 1 86 ? 3.677 10.282 9.063 1.00 83.56 86 ASN A C 1
ATOM 680 O O . ASN A 1 86 ? 2.966 10.708 8.147 1.00 83.56 86 ASN A O 1
ATOM 684 N N . THR A 1 87 ? 4.685 9.442 8.855 1.00 91.38 87 THR A N 1
ATOM 685 C CA . THR A 1 87 ? 4.863 8.748 7.583 1.00 91.38 87 THR A CA 1
ATOM 686 C C . THR A 1 87 ? 3.757 7.715 7.431 1.00 91.38 87 THR A C 1
ATOM 688 O O . THR A 1 87 ? 3.398 7.032 8.391 1.00 91.38 87 THR A O 1
ATOM 691 N N . VAL A 1 88 ? 3.211 7.610 6.224 1.00 95.75 88 VAL A N 1
ATOM 692 C CA . VAL A 1 88 ? 2.212 6.598 5.885 1.00 95.75 88 VAL A CA 1
ATOM 693 C C . VAL A 1 88 ? 2.943 5.454 5.199 1.00 95.75 88 VAL A C 1
ATOM 695 O O . VAL A 1 88 ? 3.567 5.650 4.159 1.00 95.75 88 VAL A O 1
ATOM 698 N N . ARG A 1 89 ? 2.923 4.264 5.804 1.00 95.81 89 ARG A N 1
ATOM 699 C CA . ARG A 1 89 ? 3.576 3.077 5.232 1.00 95.81 89 ARG A CA 1
ATOM 700 C C . ARG A 1 89 ? 2.858 2.630 3.964 1.00 95.81 89 ARG A C 1
ATOM 702 O O . ARG A 1 89 ? 1.647 2.781 3.861 1.00 95.81 89 ARG A O 1
ATOM 709 N N . ILE A 1 90 ? 3.608 2.075 3.021 1.00 97.94 90 ILE A N 1
ATOM 710 C CA . ILE A 1 90 ? 3.085 1.611 1.738 1.00 97.94 90 ILE A CA 1
ATOM 711 C C . ILE A 1 90 ? 3.301 0.101 1.670 1.00 97.94 90 ILE A C 1
ATOM 713 O O . ILE A 1 90 ? 4.403 -0.375 1.944 1.00 97.94 90 ILE A O 1
ATOM 717 N N . TYR A 1 91 ? 2.248 -0.626 1.314 1.00 97.94 91 TYR A N 1
ATOM 718 C CA . TYR A 1 91 ? 2.295 -2.038 0.967 1.00 97.94 91 TYR A CA 1
ATOM 719 C C . TYR A 1 91 ? 1.842 -2.201 -0.483 1.00 97.94 91 TYR A C 1
ATOM 721 O O . TYR A 1 91 ? 0.751 -1.785 -0.858 1.00 97.94 91 TYR A O 1
ATOM 729 N N . GLU A 1 92 ? 2.690 -2.774 -1.313 1.00 97.56 92 GLU A N 1
ATOM 730 C CA . GLU A 1 92 ? 2.451 -2.913 -2.751 1.00 97.56 92 GLU A CA 1
ATOM 731 C C . GLU A 1 92 ? 2.353 -4.396 -3.093 1.00 97.56 92 GLU A C 1
ATOM 733 O O . GLU A 1 92 ? 2.746 -5.236 -2.279 1.00 97.56 92 GLU A O 1
ATOM 738 N N . ASP A 1 93 ? 1.840 -4.720 -4.281 1.00 96.88 93 ASP A N 1
ATOM 739 C CA . ASP A 1 93 ? 1.758 -6.103 -4.761 1.00 96.88 93 ASP A CA 1
ATOM 740 C C . ASP A 1 93 ? 0.974 -7.024 -3.799 1.00 96.88 93 ASP A C 1
ATOM 742 O O . ASP A 1 93 ? 1.296 -8.201 -3.615 1.00 96.88 93 ASP A O 1
ATOM 746 N N . ILE A 1 94 ? -0.063 -6.479 -3.145 1.00 97.38 94 ILE A N 1
ATOM 747 C CA . ILE A 1 94 ? -0.882 -7.252 -2.207 1.00 97.38 94 ILE A CA 1
ATOM 748 C C . ILE A 1 94 ? -1.891 -8.143 -2.941 1.00 97.38 94 ILE A C 1
ATOM 750 O O . ILE A 1 94 ? -2.401 -7.795 -4.003 1.00 97.38 94 ILE A O 1
ATOM 754 N N . ASN A 1 95 ? -2.254 -9.267 -2.322 1.00 96.69 95 ASN A N 1
ATOM 755 C CA . ASN A 1 95 ? -3.385 -10.089 -2.748 1.00 96.69 95 ASN A CA 1
ATOM 756 C C . ASN A 1 95 ? -4.579 -9.888 -1.790 1.00 96.69 95 ASN A C 1
ATOM 758 O O . ASN A 1 95 ? -4.585 -10.477 -0.704 1.00 96.69 95 ASN A O 1
ATOM 762 N N . PRO A 1 96 ? -5.590 -9.078 -2.156 1.00 96.62 96 PRO A N 1
ATOM 763 C CA . PRO A 1 96 ? -6.773 -8.858 -1.332 1.00 96.62 96 PRO A CA 1
ATOM 764 C C . PRO A 1 96 ? -7.826 -9.974 -1.428 1.00 96.62 96 PRO A C 1
ATOM 766 O O . PRO A 1 96 ? -8.769 -9.942 -0.639 1.00 96.62 96 PRO A O 1
ATOM 769 N N . ALA A 1 97 ? -7.698 -10.973 -2.314 1.00 96.25 97 ALA A N 1
ATOM 770 C CA . ALA A 1 97 ? -8.721 -12.016 -2.507 1.00 96.25 97 ALA A CA 1
ATOM 771 C C . ALA A 1 97 ? -9.270 -12.640 -1.203 1.00 96.25 97 ALA A C 1
ATOM 773 O O . ALA A 1 97 ? -10.484 -12.815 -1.091 1.00 96.25 97 ALA A O 1
ATOM 774 N N . PRO A 1 98 ? -8.450 -12.938 -0.168 1.00 95.44 98 PRO A N 1
ATOM 775 C CA . PRO A 1 98 ? -8.951 -13.553 1.066 1.00 95.44 98 PRO A CA 1
ATOM 776 C C . PRO A 1 98 ? -9.896 -12.668 1.896 1.00 95.44 98 PRO A C 1
ATOM 778 O O . PRO A 1 98 ? -10.600 -13.191 2.769 1.00 95.44 98 PRO A O 1
ATOM 781 N N . ILE A 1 99 ? -9.891 -11.352 1.657 1.00 95.50 99 ILE A N 1
ATOM 782 C CA . ILE A 1 99 ? -10.637 -10.334 2.414 1.00 95.50 99 ILE A CA 1
ATOM 783 C C . ILE A 1 99 ? -11.706 -9.618 1.575 1.00 95.50 99 ILE A C 1
ATOM 785 O O . ILE A 1 99 ? -12.463 -8.814 2.119 1.00 95.50 99 ILE A O 1
ATOM 789 N N . GLU A 1 100 ? -11.806 -9.897 0.273 1.00 94.38 100 GLU A N 1
ATOM 790 C CA . GLU A 1 100 ? -12.832 -9.300 -0.586 1.00 94.38 100 GLU A CA 1
ATOM 791 C C . GLU A 1 100 ? -14.245 -9.648 -0.095 1.00 94.38 100 GLU A C 1
ATOM 793 O O . GLU A 1 100 ? -14.565 -10.799 0.196 1.00 94.38 100 GLU A O 1
ATOM 798 N N . GLY A 1 101 ? -15.097 -8.625 0.029 1.00 92.81 101 GLY A N 1
ATOM 799 C CA . GLY A 1 101 ? -16.469 -8.768 0.526 1.00 92.81 101 GLY A CA 1
ATOM 800 C C . GLY A 1 101 ? -16.593 -9.021 2.033 1.00 92.81 101 GLY A C 1
ATOM 801 O O . GLY A 1 101 ? -17.714 -9.096 2.531 1.00 92.81 101 GLY A O 1
ATOM 802 N N . LYS A 1 102 ? -15.478 -9.116 2.766 1.00 95.06 102 LYS A N 1
ATOM 803 C CA . LYS A 1 102 ? -15.467 -9.368 4.211 1.00 95.06 102 LYS A CA 1
ATOM 804 C C . LYS A 1 102 ? -15.261 -8.085 5.002 1.00 95.06 102 LYS A C 1
ATOM 806 O O . LYS A 1 102 ? -14.618 -7.139 4.543 1.00 95.06 102 LYS A O 1
ATOM 811 N N . LYS A 1 103 ? -15.771 -8.059 6.231 1.00 94.19 103 LYS A N 1
ATOM 812 C CA . LYS A 1 103 ? -15.511 -6.962 7.165 1.00 94.19 103 LYS A CA 1
ATOM 813 C C . LYS A 1 103 ? -14.182 -7.201 7.872 1.00 94.19 103 LYS A C 1
ATOM 815 O O . LYS A 1 103 ? -14.016 -8.191 8.578 1.00 94.19 103 LYS A O 1
ATOM 820 N N . ILE A 1 104 ? -13.247 -6.273 7.695 1.00 95.12 104 ILE A N 1
ATOM 821 C CA . ILE A 1 104 ? -11.936 -6.302 8.350 1.00 95.12 104 ILE A CA 1
ATOM 822 C C . ILE A 1 104 ? -12.076 -5.677 9.739 1.00 95.12 104 ILE A C 1
ATOM 824 O O . ILE A 1 104 ? -12.507 -4.532 9.866 1.00 95.12 104 ILE A O 1
ATOM 828 N N . LEU A 1 105 ? -11.712 -6.430 10.774 1.00 94.88 105 LEU A N 1
ATOM 829 C CA . LEU A 1 105 ? -11.722 -5.978 12.163 1.00 94.88 105 LEU A CA 1
ATOM 830 C C . LEU A 1 105 ? -10.381 -5.348 12.547 1.00 94.88 105 LEU A C 1
ATOM 832 O O . LEU A 1 105 ? -10.358 -4.301 13.193 1.00 94.88 105 LEU A O 1
ATOM 836 N N . LYS A 1 106 ? -9.268 -5.981 12.150 1.00 95.56 106 LYS A N 1
ATOM 837 C CA . LYS A 1 106 ? -7.894 -5.516 12.407 1.00 95.56 106 LYS A CA 1
ATOM 838 C C . LYS A 1 106 ? -6.957 -5.944 11.280 1.00 95.56 106 LYS A C 1
ATOM 840 O O . LYS A 1 106 ? -7.191 -6.969 10.645 1.00 95.56 106 LYS A O 1
ATOM 845 N N . ALA A 1 107 ? -5.870 -5.202 11.081 1.00 96.19 107 ALA A N 1
ATOM 846 C CA . ALA A 1 107 ? -4.795 -5.557 10.159 1.00 96.19 107 ALA A CA 1
ATOM 847 C C . ALA A 1 107 ? -3.429 -5.414 10.843 1.00 96.19 107 ALA A C 1
ATOM 849 O O . ALA A 1 107 ? -3.181 -4.453 11.573 1.00 96.19 107 ALA A O 1
ATOM 850 N N . PHE A 1 108 ? -2.539 -6.370 10.593 1.00 96.19 108 PHE A N 1
ATOM 851 C CA . PHE A 1 108 ? -1.200 -6.432 11.165 1.00 96.19 108 PHE A CA 1
ATOM 852 C C . PHE A 1 108 ? -0.179 -6.708 10.070 1.00 96.19 108 PHE A C 1
ATOM 854 O O . PHE A 1 108 ? -0.414 -7.523 9.183 1.00 96.19 108 PHE A O 1
ATOM 861 N N . CYS A 1 109 ? 0.984 -6.074 10.157 1.00 95.56 109 CYS A N 1
ATOM 862 C CA . CYS A 1 109 ? 2.118 -6.392 9.304 1.00 95.56 109 CYS A CA 1
ATOM 863 C C . CYS A 1 109 ? 3.415 -6.162 10.076 1.00 95.56 109 CYS A C 1
ATOM 865 O O . CYS A 1 109 ? 3.643 -5.081 10.622 1.00 95.56 109 CYS A O 1
ATOM 867 N N . THR A 1 110 ? 4.287 -7.166 10.094 1.00 92.94 110 THR A N 1
ATOM 868 C CA . THR A 1 110 ? 5.605 -7.087 10.731 1.00 92.94 110 THR A CA 1
ATOM 869 C C . THR A 1 110 ? 6.692 -7.207 9.662 1.00 92.94 110 THR A C 1
ATOM 871 O O . THR A 1 110 ? 6.961 -8.322 9.206 1.00 92.94 110 THR A O 1
ATOM 874 N N . PRO A 1 111 ? 7.300 -6.091 9.215 1.00 92.25 111 PRO A N 1
ATOM 875 C CA . PRO A 1 111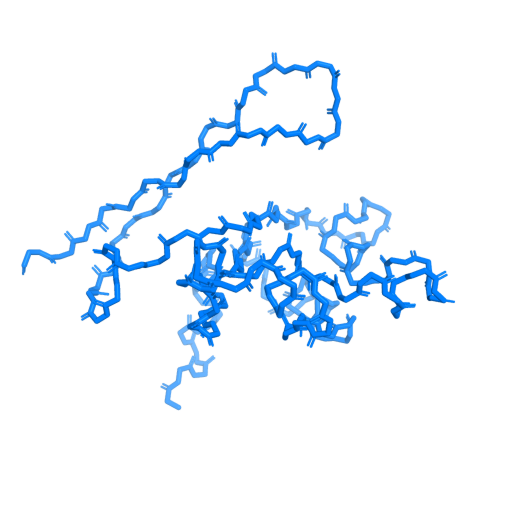 ? 8.374 -6.140 8.231 1.00 92.25 111 PRO A CA 1
ATOM 876 C C . PRO A 1 111 ? 9.622 -6.829 8.799 1.00 92.25 111 PRO A C 1
ATOM 878 O O . PRO A 1 111 ? 9.846 -6.847 10.013 1.00 92.25 111 PRO A O 1
ATOM 881 N N . LEU A 1 112 ? 10.460 -7.366 7.912 1.00 95.06 112 LEU A N 1
ATOM 882 C CA . LEU A 1 112 ? 11.768 -7.891 8.290 1.00 95.06 112 LEU A CA 1
ATOM 883 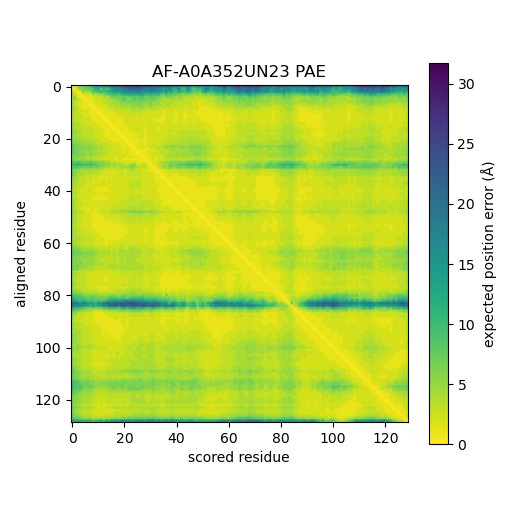C C . LEU A 1 112 ? 12.653 -6.762 8.830 1.00 95.06 112 LEU A C 1
ATOM 885 O O . LEU A 1 112 ? 12.714 -5.667 8.271 1.00 95.06 112 LEU A O 1
ATOM 889 N N . ARG A 1 113 ? 13.397 -7.046 9.901 1.00 94.75 113 ARG A N 1
ATOM 890 C CA . ARG A 1 113 ? 14.396 -6.115 10.431 1.00 94.75 113 ARG A CA 1
ATOM 891 C C . ARG A 1 113 ? 15.683 -6.231 9.617 1.00 94.75 113 ARG A C 1
ATOM 893 O O . ARG A 1 113 ? 16.540 -7.052 9.935 1.00 94.75 113 ARG A O 1
ATOM 900 N N . ILE A 1 114 ? 15.807 -5.406 8.583 1.00 95.31 114 ILE A N 1
ATOM 901 C CA . ILE A 1 114 ? 16.959 -5.387 7.673 1.00 95.31 114 ILE A CA 1
ATOM 902 C C . ILE A 1 114 ? 17.560 -3.985 7.548 1.00 95.31 114 ILE A C 1
ATOM 904 O O . ILE A 1 114 ? 16.934 -2.993 7.917 1.00 95.31 114 ILE A O 1
ATOM 908 N N . VAL A 1 115 ? 18.780 -3.910 7.014 1.00 94.75 115 VAL A N 1
ATOM 909 C CA . VAL A 1 115 ? 19.400 -2.648 6.594 1.00 94.75 115 VAL A CA 1
ATOM 910 C C . VAL A 1 115 ? 19.020 -2.413 5.133 1.00 94.75 115 VAL A C 1
ATOM 912 O O . VAL A 1 115 ? 19.637 -2.972 4.231 1.00 94.75 115 VAL A O 1
ATOM 915 N N . GLY A 1 116 ? 17.958 -1.642 4.917 1.00 90.94 116 GLY A N 1
ATOM 916 C CA . GLY A 1 116 ? 17.411 -1.309 3.604 1.00 90.94 116 GLY A CA 1
ATOM 917 C C . GLY A 1 116 ? 16.120 -0.499 3.732 1.00 90.94 116 GLY A C 1
ATOM 918 O O . GLY A 1 116 ? 15.595 -0.339 4.834 1.00 90.94 116 GLY A O 1
ATOM 919 N N . ASP A 1 117 ? 15.611 -0.006 2.604 1.00 89.31 117 ASP A N 1
ATOM 920 C CA . ASP A 1 117 ? 14.470 0.922 2.588 1.00 89.31 117 ASP A CA 1
ATOM 921 C C . ASP A 1 117 ? 13.104 0.212 2.578 1.00 89.31 117 ASP A C 1
ATOM 923 O O . ASP A 1 117 ? 12.096 0.792 2.983 1.00 89.31 117 ASP A O 1
ATOM 927 N N . ALA A 1 118 ? 13.066 -1.053 2.142 1.00 93.50 118 ALA A N 1
ATOM 928 C CA . ALA A 1 118 ? 11.864 -1.879 2.056 1.00 93.50 118 ALA A CA 1
ATOM 929 C C . ALA A 1 118 ? 12.202 -3.377 2.143 1.00 93.50 118 ALA A C 1
ATOM 931 O O . ALA A 1 118 ? 13.334 -3.788 1.887 1.00 93.50 118 ALA A O 1
ATOM 932 N N . CYS A 1 119 ? 11.212 -4.203 2.481 1.00 96.19 119 CYS A N 1
ATOM 933 C CA . CYS A 1 119 ? 11.337 -5.658 2.534 1.00 96.19 119 CYS A CA 1
ATOM 934 C C . CYS A 1 119 ? 10.028 -6.340 2.126 1.00 96.19 119 CYS A C 1
ATOM 936 O O . CYS A 1 119 ? 8.950 -5.763 2.277 1.00 96.19 119 CYS A O 1
ATOM 938 N N . ILE A 1 120 ? 10.113 -7.608 1.722 1.00 95.75 120 ILE A N 1
ATOM 939 C CA . ILE A 1 120 ? 8.932 -8.467 1.590 1.00 95.75 120 ILE A CA 1
ATOM 940 C C . ILE A 1 120 ? 8.287 -8.628 2.972 1.00 95.75 120 ILE A C 1
ATOM 942 O O . ILE A 1 120 ? 8.975 -8.832 3.976 1.00 95.75 120 ILE A O 1
ATOM 946 N N . CYS A 1 121 ? 6.963 -8.529 3.026 1.00 95.88 121 CYS A N 1
ATOM 947 C CA . CYS A 1 121 ? 6.180 -8.716 4.238 1.00 95.88 121 CYS A CA 1
ATOM 948 C C . CYS A 1 121 ? 4.779 -9.233 3.895 1.00 95.88 121 CYS A C 1
ATOM 950 O O . CYS A 1 121 ? 4.372 -9.215 2.737 1.00 95.88 121 CYS A O 1
ATOM 952 N N . ASN A 1 122 ? 4.059 -9.709 4.909 1.00 95.25 122 ASN A N 1
ATOM 953 C CA . ASN A 1 122 ? 2.681 -10.164 4.772 1.00 95.25 122 ASN A CA 1
ATOM 954 C C . ASN A 1 122 ? 1.780 -9.320 5.668 1.00 95.25 122 ASN A C 1
ATOM 956 O O . ASN A 1 122 ? 2.081 -9.125 6.850 1.00 95.25 122 ASN A O 1
ATOM 960 N N . ILE A 1 123 ? 0.666 -8.863 5.100 1.00 96.44 123 ILE A N 1
ATOM 961 C CA . ILE A 1 123 ? -0.432 -8.283 5.865 1.00 96.44 123 ILE A CA 1
ATOM 962 C C . ILE A 1 123 ? -1.351 -9.425 6.288 1.00 96.44 123 ILE A C 1
ATOM 964 O O . ILE A 1 123 ? -1.803 -10.212 5.458 1.00 96.44 123 ILE A O 1
ATOM 968 N N . PHE A 1 124 ? -1.650 -9.494 7.578 1.00 95.62 124 PHE A N 1
ATOM 969 C CA . PHE A 1 124 ? -2.617 -10.419 8.150 1.00 95.62 124 PHE A CA 1
ATOM 970 C C . PHE A 1 124 ? -3.822 -9.628 8.637 1.00 95.62 124 PHE A C 1
ATOM 972 O O . PHE A 1 124 ? -3.664 -8.649 9.369 1.00 95.62 124 PHE A O 1
ATOM 979 N N . CYS A 1 125 ? -5.018 -10.061 8.253 1.00 96.69 125 CYS A N 1
ATOM 980 C CA . CYS A 1 125 ? -6.262 -9.421 8.655 1.00 96.69 125 CYS A CA 1
ATOM 981 C C . CYS A 1 125 ? -7.071 -10.347 9.563 1.00 96.69 125 CYS A C 1
ATOM 983 O O . CYS A 1 125 ? -7.274 -11.516 9.245 1.00 96.69 125 CYS A O 1
ATOM 985 N N . GLU A 1 126 ? -7.563 -9.800 10.669 1.00 97.19 126 GLU A N 1
ATOM 986 C CA . GLU A 1 126 ? -8.669 -10.373 11.433 1.00 97.19 126 GLU A CA 1
ATOM 987 C C . GLU A 1 126 ? -9.967 -9.932 10.747 1.00 97.19 126 GLU A C 1
ATOM 989 O O . GLU A 1 126 ? -10.163 -8.735 10.513 1.00 97.19 126 GLU A O 1
ATOM 994 N N . ILE A 1 127 ? -10.828 -10.882 10.395 1.00 97.00 127 ILE A N 1
ATOM 995 C CA . ILE A 1 127 ? -12.084 -10.660 9.666 1.00 97.00 127 ILE A CA 1
ATOM 996 C C . ILE A 1 127 ? -13.270 -11.132 10.509 1.00 97.00 127 ILE A C 1
ATOM 998 O O . ILE A 1 127 ? -13.113 -12.009 11.352 1.00 97.00 127 ILE A O 1
ATOM 1002 N N . GLU A 1 128 ? -14.435 -10.522 10.301 1.00 94.44 128 GLU A N 1
ATOM 1003 C CA . GLU A 1 128 ? -15.706 -11.025 10.838 1.00 94.44 128 GLU A CA 1
ATOM 1004 C C . GLU A 1 128 ? -16.070 -12.328 10.105 1.00 94.44 128 GLU A C 1
ATOM 1006 O O . GLU A 1 128 ? -15.974 -12.368 8.873 1.00 94.44 128 GLU A O 1
ATOM 1011 N N . ASP A 1 129 ? -16.414 -13.370 10.870 1.00 80.44 129 ASP A N 1
ATOM 1012 C CA . ASP A 1 129 ? -16.828 -14.688 10.360 1.00 80.44 129 ASP A CA 1
ATOM 1013 C C . ASP A 1 129 ? -18.116 -14.624 9.519 1.00 80.44 129 ASP A C 1
ATOM 1015 O O . ASP A 1 129 ? -19.040 -13.856 9.883 1.00 80.44 129 ASP A O 1
#

Sequence (129 aa):
KYGDEIKKADFFIFNTHSYPKRDMDFKDYGSDFAAVSAEAAEWIRAELPNIKAVAIDTLSIENIAIGKQNGFRTHKGFLDPAKGKNTVRIYEDINPAPIEGKKILKAFCTPLRIVGDACICNIFCEIED

Solvent-accessible surface area (backbone atoms only — not comparable to full-atom values): 7687 Å² total; per-residue (Å²): 141,54,76,73,56,58,56,70,36,40,66,48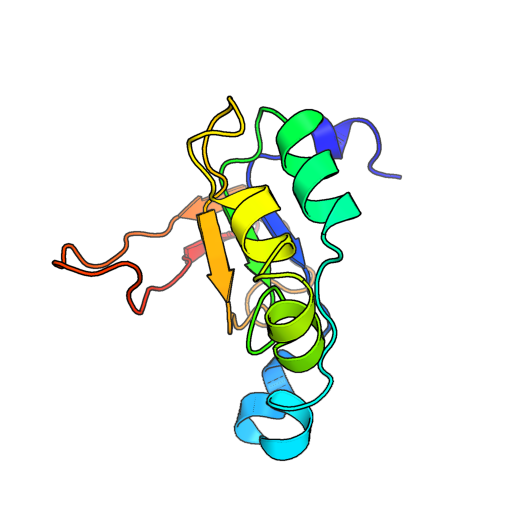,72,50,79,78,80,43,43,66,29,61,82,75,38,48,68,61,33,72,44,94,48,78,49,55,52,39,67,58,29,38,45,46,54,67,75,25,80,52,42,47,32,40,32,24,22,28,71,39,57,45,44,65,79,60,24,69,76,62,73,35,44,30,60,41,33,29,49,44,70,87,74,74,60,82,53,32,44,81,43,52,58,38,77,59,75,93,52,65,98,50,54,75,76,46,77,46,70,72,67,65,94,67,97,68,96,76,70,81,68,60,81,47,72,47,62,63,132

Nearest PDB structures (foldseek):
  2q6t-assembly3_C  TM=4.005E-01  e=9.732E-01  Thermus aquaticus
  8yja-assembly1_A  TM=2.995E-01  e=1.883E+00  Vibrio vulnificus MO6-24/O
  8pq5-assembly1_A  TM=3.199E-01  e=1.650E+00  Homo sapiens
  1u2z-assembly1_A  TM=4.730E-01  e=6.603E+00  Saccharomyces cerevisiae
  1u2z-assembly2_B  TM=4.231E-01  e=9.813E+00  Saccharomyces cerevisiae

Mean predicted aligned error: 3.66 Å

Radius of gyration: 14.87 Å; Cα contacts (8 Å, |Δi|>4): 198; chains: 1; bounding box: 41×32×31 Å

Foldseek 3Di:
DCVVVLLVDQEEEAEPVLLVCVVVPVPVLLAPDDADDLVRLLCCQVPRQSHQEYEYQGQFNDHPVVCVVVVNSNQCSQAVPVSPGHHYYYHYNDDCVVCVPWAFPDKDKDADPDDDDGGDIDIDTDTDD

Secondary structure (DSSP, 8-state):
--TTTTTT-SEEEE--S-TTHHHH-HHHHHSS-----HHHHHHHHHH-TT--EEEESSS-SS-HHHHHHHTSHHHHHHH-GGGSSPPPEEE-S---GGGTTSPEEEEEE-----SSS-----EEEEE--